Protein AF-A0AA34RD07-F1 (afdb_monomer_lite)

Radius of gyration: 14.57 Å; chains: 1; bounding box: 32×35×38 Å

Foldseek 3Di:
DCVPVADAAEEEDDDLDQDQDPDDDQWAADQVRSYIYGYCLCVDPPNDPLLVVLRVQLRVLQNPDDWDADPVGHTDSCDPSSVVSSVVRPCSVVNVVVCVVCVNVSSRRD

Sequence (110 aa):
MFKNALNLRIGWFGRTRSGRARKVVLGSFHEDEQLIRIHKSLDRKEIPRFFMEYLVYHEMAHSVVPREYSLSGRTIFHGKKFKEYEQRFPLYERAVAWEKAHIKVLLRGK

Organism: Chlamydia pecorum (strain ATCC VR-628 / DSM 29919 / E58) (NCBI:txid331635)

pLDDT: mean 87.65, std 12.78, range [43.06, 97.62]

Structure (mmCIF, N/CA/C/O backbone):
data_AF-A0AA34RD07-F1
#
_entry.id   AF-A0AA34RD07-F1
#
loop_
_atom_site.group_PDB
_atom_site.id
_atom_site.type_symbol
_atom_site.label_atom_id
_atom_site.label_alt_id
_atom_site.label_comp_id
_atom_site.label_asym_id
_atom_site.label_entity_id
_atom_site.label_seq_id
_atom_site.pdbx_PDB_ins_code
_atom_site.Cartn_x
_atom_site.Cartn_y
_atom_site.Cartn_z
_atom_site.occupancy
_atom_site.B_iso_or_equiv
_atom_site.auth_seq_id
_atom_site.auth_comp_id
_atom_site.auth_asym_id
_atom_site.auth_atom_id
_atom_site.pdbx_PDB_model_num
ATOM 1 N N . MET A 1 1 ? -0.490 -15.574 4.105 1.00 68.44 1 MET A N 1
ATOM 2 C CA . MET A 1 1 ? -0.592 -14.129 4.385 1.00 68.44 1 MET A CA 1
ATOM 3 C C . MET A 1 1 ? -2.016 -13.603 4.540 1.00 68.44 1 MET A C 1
ATOM 5 O O . MET A 1 1 ? -2.199 -12.824 5.448 1.00 68.44 1 MET A O 1
ATOM 9 N N . PHE A 1 2 ? -3.041 -14.067 3.818 1.00 74.56 2 PHE A N 1
ATOM 10 C CA . PHE A 1 2 ? -4.439 -13.716 4.164 1.00 74.56 2 PHE A CA 1
ATOM 11 C C . PHE A 1 2 ? -5.408 -14.911 4.164 1.00 74.56 2 PHE A C 1
ATOM 13 O O . PHE A 1 2 ? -6.603 -14.716 4.294 1.00 74.56 2 PHE A O 1
ATOM 20 N N . LYS A 1 3 ? -4.906 -16.154 4.038 1.00 79.62 3 LYS A N 1
ATOM 21 C CA . LYS A 1 3 ? -5.670 -17.424 4.118 1.00 79.62 3 LYS A CA 1
ATOM 22 C C . LYS A 1 3 ? -7.033 -17.405 3.377 1.00 79.62 3 LYS A C 1
ATOM 24 O O . LYS A 1 3 ? -8.024 -17.852 3.934 1.00 79.62 3 LYS A O 1
ATOM 29 N N . ASN A 1 4 ? -7.084 -16.874 2.148 1.00 78.75 4 ASN A N 1
ATOM 30 C CA . ASN A 1 4 ? -8.315 -16.693 1.348 1.00 78.75 4 ASN A CA 1
ATOM 31 C C . ASN A 1 4 ? -9.432 -15.869 2.025 1.00 78.75 4 ASN A C 1
ATOM 33 O O . ASN A 1 4 ? -10.579 -15.924 1.601 1.00 78.75 4 ASN A O 1
ATOM 37 N N . ALA A 1 5 ? -9.107 -15.077 3.049 1.00 82.31 5 ALA A N 1
ATOM 38 C CA . ALA A 1 5 ? -10.070 -14.255 3.779 1.00 82.31 5 ALA A CA 1
ATOM 39 C C . ALA A 1 5 ? -10.463 -12.963 3.044 1.00 82.31 5 ALA A C 1
ATOM 41 O O . ALA A 1 5 ? -11.353 -12.255 3.500 1.00 82.31 5 ALA A O 1
ATOM 42 N N . LEU A 1 6 ? -9.787 -12.631 1.939 1.00 87.00 6 LEU A N 1
ATOM 43 C CA . LEU A 1 6 ? -10.007 -11.399 1.187 1.00 87.00 6 LEU A CA 1
ATOM 44 C C . LEU A 1 6 ? -10.558 -11.710 -0.204 1.00 87.00 6 LEU A C 1
ATOM 46 O O . LEU A 1 6 ? -9.935 -12.451 -0.963 1.00 87.00 6 LEU A O 1
ATOM 50 N N . ASN A 1 7 ? -11.696 -11.101 -0.539 1.00 90.31 7 ASN A N 1
ATOM 51 C CA . ASN A 1 7 ? -12.292 -11.138 -1.873 1.00 90.31 7 ASN A CA 1
ATOM 52 C C . ASN A 1 7 ? -12.089 -9.783 -2.563 1.00 90.31 7 ASN A C 1
ATOM 54 O O . ASN A 1 7 ? -13.003 -8.963 -2.631 1.00 90.31 7 ASN A O 1
ATOM 58 N N . LEU A 1 8 ? -10.857 -9.535 -3.012 1.00 92.56 8 LEU A N 1
ATOM 59 C CA . LEU A 1 8 ? -10.461 -8.283 -3.651 1.00 92.56 8 LEU A CA 1
ATOM 60 C C . LEU A 1 8 ? -10.216 -8.493 -5.140 1.00 92.56 8 LEU A C 1
ATOM 62 O O . LEU A 1 8 ? -9.540 -9.436 -5.554 1.00 92.56 8 LEU A O 1
ATOM 66 N N . ARG A 1 9 ? -10.716 -7.567 -5.950 1.00 94.56 9 ARG A N 1
ATOM 67 C CA . ARG A 1 9 ? -10.390 -7.489 -7.375 1.00 94.56 9 ARG A CA 1
ATOM 68 C C . ARG A 1 9 ? -9.078 -6.731 -7.538 1.00 94.56 9 ARG A C 1
ATOM 70 O O . ARG A 1 9 ? -8.778 -5.837 -6.752 1.00 94.56 9 ARG A O 1
ATOM 77 N N . ILE A 1 10 ? -8.314 -7.044 -8.581 1.00 94.94 10 ILE A N 1
ATOM 78 C CA . ILE A 1 10 ? -7.114 -6.286 -8.949 1.00 94.94 10 ILE A CA 1
ATOM 79 C C . ILE A 1 10 ? -7.180 -5.869 -10.414 1.00 94.94 10 ILE A C 1
ATOM 81 O O . ILE A 1 10 ? -7.600 -6.641 -11.275 1.00 94.94 10 ILE A O 1
ATOM 85 N N . GLY A 1 11 ? -6.778 -4.635 -10.698 1.00 94.19 11 GLY A N 1
ATOM 86 C CA . GLY A 1 11 ? -6.747 -4.102 -12.052 1.00 94.19 1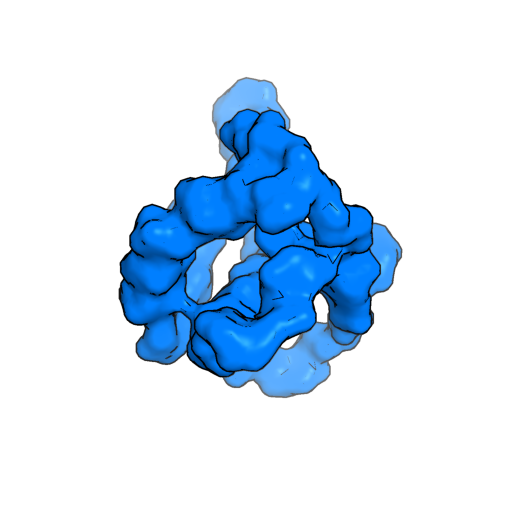1 GLY A CA 1
ATOM 87 C C . GLY A 1 11 ? -5.718 -2.997 -12.231 1.00 94.19 11 GLY A C 1
ATOM 88 O O . GLY A 1 11 ? -5.057 -2.559 -11.291 1.00 94.19 11 GLY A O 1
ATOM 89 N N . TRP A 1 12 ? -5.599 -2.531 -13.468 1.00 92.81 12 TRP A N 1
ATOM 90 C CA . TRP A 1 12 ? -4.680 -1.462 -13.833 1.00 92.81 12 TRP A CA 1
ATOM 91 C C . TRP A 1 12 ? -5.384 -0.108 -13.903 1.00 92.81 12 TRP A C 1
ATOM 93 O O . TRP A 1 12 ? -6.517 -0.019 -14.376 1.00 92.81 12 TRP A O 1
ATOM 103 N N . PHE A 1 13 ? -4.689 0.966 -13.532 1.00 88.31 13 PHE A N 1
ATOM 104 C CA . PHE A 1 13 ? -5.157 2.338 -13.738 1.00 88.31 13 PHE A CA 1
ATOM 105 C C . PHE A 1 13 ? -4.068 3.252 -14.301 1.00 88.31 13 PHE A C 1
ATOM 107 O O . PHE A 1 13 ? -2.884 2.911 -14.355 1.00 88.31 13 PHE A O 1
ATOM 114 N N . GLY A 1 14 ? -4.493 4.446 -14.713 1.00 78.94 14 GLY A N 1
ATOM 115 C CA . GLY A 1 14 ? -3.615 5.465 -15.271 1.00 78.94 14 GLY A CA 1
ATOM 116 C C . GLY A 1 14 ? -3.284 5.230 -16.745 1.00 78.94 14 GLY A C 1
ATOM 117 O O . GLY A 1 14 ? -3.408 4.133 -17.291 1.00 78.94 14 GLY A O 1
ATOM 118 N N . ARG A 1 15 ? -2.874 6.311 -17.408 1.00 67.94 15 ARG A N 1
ATOM 119 C CA . ARG A 1 15 ? -2.164 6.250 -18.690 1.00 67.94 15 ARG A CA 1
ATOM 120 C C . ARG A 1 15 ? -0.669 6.224 -18.377 1.00 67.94 15 ARG A C 1
ATOM 122 O O . ARG A 1 15 ? -0.248 6.836 -17.396 1.00 67.94 15 ARG A O 1
ATOM 129 N N . THR A 1 16 ? 0.141 5.586 -19.214 1.00 60.41 16 THR A N 1
ATOM 130 C CA . THR A 1 16 ? 1.595 5.796 -19.239 1.00 60.41 16 THR A CA 1
ATOM 131 C C . THR A 1 16 ? 1.858 7.258 -19.619 1.00 60.41 16 THR A C 1
ATOM 133 O O . THR A 1 16 ? 1.976 7.603 -20.786 1.00 60.41 16 THR A O 1
ATOM 136 N N . ARG A 1 17 ? 1.808 8.174 -18.644 1.00 56.25 17 ARG A N 1
ATOM 137 C CA . ARG A 1 17 ? 2.024 9.608 -18.880 1.00 56.25 17 ARG A CA 1
ATOM 138 C C . ARG A 1 17 ? 3.506 9.870 -19.129 1.00 56.25 17 ARG A C 1
ATOM 140 O O . ARG A 1 17 ? 4.322 9.404 -18.346 1.00 56.25 17 ARG A O 1
ATOM 147 N N . SER A 1 18 ? 3.803 10.716 -20.112 1.00 51.34 18 SER A N 1
ATOM 148 C CA . SER A 1 18 ? 5.114 11.300 -20.447 1.00 51.34 18 SER A CA 1
ATOM 149 C C . SER A 1 18 ? 5.357 12.658 -19.751 1.00 51.34 18 SER A C 1
ATOM 151 O O . SER A 1 18 ? 5.900 13.595 -20.329 1.00 51.34 18 SER A O 1
ATOM 153 N N . GLY A 1 19 ? 4.899 12.827 -18.501 1.00 55.72 19 GLY A N 1
ATOM 154 C CA . GLY A 1 19 ? 4.936 14.122 -17.800 1.00 55.72 19 GLY A CA 1
ATOM 155 C C . GLY A 1 19 ? 5.381 14.026 -16.342 1.00 55.72 19 GLY A C 1
ATOM 156 O O . GLY A 1 19 ? 5.137 13.024 -15.672 1.00 55.72 19 GLY A O 1
ATOM 157 N N . ARG A 1 20 ? 6.016 15.091 -15.837 1.00 54.34 20 ARG A N 1
ATOM 158 C CA . ARG A 1 20 ? 6.572 15.170 -14.476 1.00 54.34 20 ARG A CA 1
ATOM 159 C C . ARG A 1 20 ? 5.455 15.328 -13.438 1.00 54.34 20 ARG A C 1
ATOM 161 O O . ARG A 1 20 ? 4.974 16.432 -13.196 1.00 54.34 20 ARG A O 1
ATOM 168 N N . ALA A 1 21 ? 5.036 14.230 -12.816 1.00 60.16 21 ALA A N 1
ATOM 169 C CA . ALA A 1 21 ? 4.124 14.278 -11.675 1.00 60.16 21 ALA A CA 1
ATOM 170 C C . ALA A 1 21 ? 4.881 14.706 -10.403 1.00 60.16 21 ALA A C 1
ATOM 172 O O . ALA A 1 21 ? 6.011 14.279 -10.175 1.00 60.16 21 ALA A O 1
ATOM 173 N N . ARG A 1 22 ? 4.267 15.546 -9.555 1.00 59.91 22 ARG A N 1
ATOM 174 C CA . ARG A 1 22 ? 4.839 15.929 -8.244 1.00 59.91 22 ARG A CA 1
ATOM 175 C C . ARG A 1 22 ? 4.721 14.808 -7.202 1.00 59.91 22 ARG A C 1
ATOM 177 O O . ARG A 1 22 ? 5.515 14.759 -6.270 1.00 59.91 22 ARG A O 1
ATOM 184 N N . LYS A 1 23 ? 3.746 13.910 -7.375 1.00 66.31 23 LYS A N 1
ATOM 185 C CA . LYS A 1 23 ? 3.503 12.720 -6.552 1.00 66.31 23 LYS A CA 1
ATOM 186 C C . LYS A 1 23 ? 3.018 11.596 -7.467 1.00 66.31 23 LYS A C 1
ATOM 188 O O . LYS A 1 23 ? 2.146 11.835 -8.299 1.00 66.31 23 LYS A O 1
ATOM 193 N N . VAL A 1 24 ? 3.589 10.402 -7.331 1.00 74.06 24 VAL A N 1
ATOM 194 C CA . VAL A 1 24 ? 3.156 9.202 -8.057 1.00 74.06 24 VAL A CA 1
ATOM 195 C C . VAL A 1 24 ? 2.424 8.307 -7.080 1.00 74.06 24 VAL A C 1
ATOM 197 O O . VAL A 1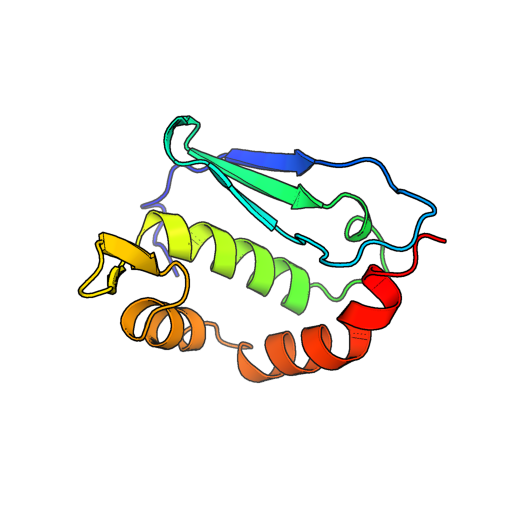 24 ? 2.937 8.001 -6.008 1.00 74.06 24 VAL A O 1
ATOM 200 N N . VAL A 1 25 ? 1.212 7.929 -7.464 1.00 85.94 25 VAL A N 1
ATOM 201 C CA . VAL A 1 25 ? 0.439 6.882 -6.807 1.00 85.94 25 VAL A CA 1
ATOM 202 C C . VAL A 1 25 ? 0.730 5.603 -7.583 1.00 85.94 25 VAL A C 1
ATOM 204 O O . VAL A 1 25 ? 0.413 5.527 -8.769 1.00 85.94 25 VAL A O 1
ATOM 207 N N . LEU A 1 26 ? 1.413 4.652 -6.947 1.00 90.81 26 LEU A N 1
ATOM 208 C CA . LEU A 1 26 ? 1.788 3.376 -7.567 1.00 90.81 26 LEU A CA 1
ATOM 209 C C . LEU A 1 26 ? 0.671 2.337 -7.458 1.00 90.81 26 LEU A C 1
ATOM 211 O O . LEU A 1 26 ? 0.482 1.552 -8.386 1.00 90.81 26 LEU A O 1
ATOM 215 N N . GLY A 1 27 ? -0.084 2.379 -6.365 1.00 92.88 27 GLY A N 1
ATOM 216 C CA . GLY A 1 27 ? -1.255 1.557 -6.107 1.00 92.88 27 GLY A CA 1
ATOM 217 C C . GLY A 1 27 ? -2.300 2.329 -5.301 1.00 92.88 27 GLY A C 1
ATOM 218 O O . GLY A 1 27 ? -1.996 3.382 -4.730 1.00 92.88 27 GLY A O 1
ATOM 219 N N . SER A 1 28 ? -3.539 1.846 -5.322 1.00 94.38 28 SER A N 1
ATOM 220 C CA . SER A 1 28 ? -4.606 2.309 -4.436 1.00 94.38 28 SER A CA 1
ATOM 221 C C . SER A 1 28 ? -5.657 1.226 -4.193 1.00 94.38 28 SER A C 1
ATOM 223 O O . SER A 1 28 ? -6.095 0.554 -5.131 1.00 94.38 28 SER A O 1
ATOM 225 N N . PHE A 1 29 ? -6.130 1.122 -2.956 1.00 95.44 29 PHE A N 1
ATOM 226 C CA . PHE A 1 29 ? -7.305 0.342 -2.581 1.00 95.44 29 PHE A CA 1
ATOM 227 C C . PHE A 1 29 ? -8.579 1.204 -2.550 1.00 95.44 29 PHE A C 1
ATOM 229 O O . PHE A 1 29 ? -8.600 2.288 -1.967 1.00 95.44 29 PHE A O 1
ATOM 236 N N . HIS A 1 30 ? -9.647 0.702 -3.171 1.00 93.44 30 HIS A N 1
ATOM 237 C CA . HIS A 1 30 ? -10.983 1.294 -3.188 1.00 93.44 30 HIS A CA 1
ATOM 238 C C . HIS A 1 30 ? -11.939 0.421 -2.371 1.00 93.44 30 HIS A C 1
ATOM 240 O O . HIS A 1 30 ? -12.307 -0.671 -2.805 1.00 93.44 30 HIS A O 1
ATOM 246 N N . GLU A 1 31 ? -12.334 0.918 -1.200 1.00 91.31 31 GLU A N 1
ATOM 247 C CA . GLU A 1 31 ? -13.140 0.192 -0.211 1.00 91.31 31 GLU A CA 1
ATOM 248 C C . GLU A 1 31 ? -14.523 -0.200 -0.745 1.00 91.31 31 GLU A C 1
ATOM 250 O O . GLU A 1 31 ? -14.872 -1.379 -0.702 1.00 91.31 31 GLU A O 1
ATOM 255 N N . ASP A 1 32 ? -15.254 0.745 -1.343 1.00 93.06 32 ASP A N 1
ATOM 256 C CA . ASP A 1 32 ? -16.608 0.510 -1.871 1.00 93.06 32 ASP A CA 1
ATOM 257 C C . ASP A 1 32 ? -16.634 -0.541 -2.995 1.00 93.06 32 ASP A C 1
ATOM 259 O O . ASP A 1 32 ? -17.591 -1.296 -3.142 1.00 93.06 32 ASP A O 1
ATOM 263 N N . GLU A 1 33 ? -15.563 -0.608 -3.793 1.00 93.19 33 GLU A N 1
ATOM 264 C CA . GLU A 1 33 ? -15.445 -1.517 -4.939 1.00 93.19 33 GLU A CA 1
ATOM 265 C C . GLU A 1 33 ? -14.730 -2.837 -4.592 1.00 93.19 33 GLU A C 1
ATOM 267 O O . GLU A 1 33 ? -14.650 -3.725 -5.445 1.00 93.19 33 GLU A O 1
ATOM 272 N N . GLN A 1 34 ? -14.159 -2.956 -3.384 1.00 95.38 34 GLN A N 1
ATOM 273 C CA . GLN A 1 34 ? -13.220 -4.025 -3.010 1.00 95.38 34 GLN A CA 1
ATOM 274 C C . GLN A 1 34 ? -12.138 -4.231 -4.090 1.00 95.38 34 GLN A C 1
ATOM 276 O O . GLN A 1 34 ? -11.842 -5.350 -4.519 1.00 95.38 34 GLN A O 1
ATOM 281 N N . LEU A 1 35 ? -11.569 -3.123 -4.577 1.00 96.00 35 LEU A N 1
ATOM 282 C CA . LEU A 1 35 ? -10.718 -3.100 -5.767 1.00 96.00 35 LEU A CA 1
ATOM 283 C C . LEU A 1 35 ? -9.345 -2.498 -5.473 1.00 96.00 35 LEU A C 1
ATOM 285 O O . LEU A 1 35 ? -9.222 -1.345 -5.067 1.00 96.00 35 LEU A O 1
ATOM 289 N N . ILE A 1 36 ? -8.305 -3.263 -5.781 1.00 96.50 36 ILE A N 1
ATOM 290 C CA . ILE A 1 36 ? -6.923 -2.803 -5.861 1.00 96.50 36 ILE A CA 1
ATOM 291 C C . ILE A 1 36 ? -6.653 -2.324 -7.286 1.00 96.50 36 ILE A C 1
ATOM 293 O O . ILE A 1 36 ? -6.870 -3.049 -8.259 1.00 96.50 36 ILE A O 1
ATOM 297 N N . ARG A 1 37 ? -6.136 -1.106 -7.424 1.00 94.88 37 ARG A N 1
ATOM 298 C CA . ARG A 1 37 ? -5.677 -0.567 -8.703 1.00 94.88 37 ARG A CA 1
ATOM 299 C C . ARG A 1 37 ? -4.174 -0.340 -8.650 1.00 94.88 37 ARG A C 1
ATOM 301 O O . ARG A 1 37 ? -3.699 0.358 -7.767 1.00 94.88 37 ARG A O 1
ATOM 308 N N . ILE A 1 38 ? -3.437 -0.887 -9.613 1.00 94.25 38 ILE A N 1
ATOM 309 C CA . ILE A 1 38 ? -1.990 -0.683 -9.770 1.00 94.25 38 ILE A CA 1
ATOM 310 C C . ILE A 1 38 ? -1.718 0.187 -10.997 1.00 94.25 38 ILE A C 1
ATOM 312 O O . ILE A 1 38 ? -2.390 0.074 -12.026 1.00 94.25 38 ILE A O 1
ATOM 316 N N . HIS A 1 39 ? -0.759 1.101 -10.901 1.00 90.69 39 HIS A N 1
ATOM 317 C CA . HIS A 1 39 ? -0.469 2.029 -11.985 1.00 90.69 39 HIS A CA 1
ATOM 318 C C . HIS A 1 39 ? 0.209 1.308 -13.161 1.00 90.69 39 HIS A C 1
ATOM 320 O O . HIS A 1 39 ? 1.200 0.601 -12.977 1.00 90.69 39 HIS A O 1
ATOM 326 N N . LYS A 1 40 ? -0.262 1.546 -14.395 1.00 88.75 40 LYS A N 1
ATOM 327 C CA . LYS A 1 40 ? 0.246 0.877 -15.615 1.00 88.75 40 LYS A CA 1
ATOM 328 C C . LYS A 1 40 ? 1.742 1.046 -15.882 1.00 88.75 40 LYS A C 1
ATOM 330 O O . LYS A 1 40 ? 2.322 0.243 -16.598 1.00 88.75 40 LYS A O 1
ATOM 335 N N . SER A 1 41 ? 2.404 2.059 -15.320 1.00 85.06 41 SER A N 1
ATOM 336 C CA . SER A 1 41 ? 3.865 2.211 -15.469 1.00 85.06 41 SER A CA 1
ATOM 337 C C . SER A 1 41 ? 4.672 1.070 -14.837 1.00 85.06 41 SER A C 1
ATOM 339 O O . SER A 1 41 ? 5.881 0.996 -15.062 1.00 85.06 41 SER A O 1
ATOM 341 N N . LEU A 1 42 ? 4.026 0.240 -14.014 1.00 89.31 42 LEU A N 1
ATOM 342 C CA . LEU A 1 42 ? 4.613 -0.940 -13.392 1.00 89.31 42 LEU A CA 1
ATOM 343 C C . LEU A 1 42 ? 4.396 -2.228 -14.205 1.00 89.31 42 LEU A C 1
ATOM 345 O O . LEU A 1 42 ? 4.985 -3.252 -13.874 1.00 89.31 42 LEU A O 1
ATOM 349 N N . ASP A 1 43 ? 3.610 -2.184 -15.283 1.00 89.81 43 ASP A N 1
ATOM 350 C CA . ASP A 1 43 ? 3.382 -3.321 -16.181 1.00 89.81 43 ASP A CA 1
ATOM 351 C C . ASP A 1 43 ? 4.537 -3.469 -17.188 1.00 89.81 43 ASP A C 1
ATOM 353 O O . ASP A 1 43 ? 4.411 -3.188 -18.381 1.00 89.81 43 ASP A O 1
ATOM 357 N N . ARG A 1 44 ? 5.734 -3.791 -16.682 1.00 88.06 44 ARG A N 1
ATOM 358 C CA . ARG A 1 44 ? 6.949 -3.966 -17.492 1.00 88.06 44 ARG A CA 1
ATOM 359 C C . ARG A 1 44 ? 7.939 -4.923 -16.830 1.00 88.06 44 ARG A C 1
ATOM 361 O O . ARG A 1 44 ? 8.004 -5.016 -15.605 1.00 88.06 44 ARG A O 1
ATOM 368 N N . LYS A 1 45 ? 8.738 -5.618 -17.645 1.00 88.62 45 LYS A N 1
ATOM 369 C CA . LYS A 1 45 ? 9.626 -6.714 -17.204 1.00 88.62 45 LYS A CA 1
ATOM 370 C C . LYS A 1 45 ? 10.735 -6.271 -16.247 1.00 88.62 45 LYS A C 1
ATOM 372 O O . LYS A 1 45 ? 11.262 -7.093 -15.508 1.00 88.62 45 LYS A O 1
ATOM 377 N N . GLU A 1 46 ? 11.097 -4.991 -16.256 1.00 90.12 46 GLU A N 1
ATOM 378 C CA . GLU A 1 46 ? 12.146 -4.435 -15.400 1.00 90.12 46 GLU A CA 1
ATOM 379 C C . GLU A 1 46 ? 11.685 -4.232 -13.951 1.00 90.12 46 GLU A C 1
ATOM 381 O O . GLU A 1 46 ? 12.516 -3.966 -13.082 1.00 90.12 46 GLU A O 1
ATOM 386 N N . ILE A 1 47 ? 10.378 -4.323 -13.672 1.00 92.56 47 ILE A N 1
ATOM 387 C CA . ILE A 1 47 ? 9.872 -4.260 -12.301 1.00 92.56 47 ILE A CA 1
ATOM 388 C C . ILE A 1 47 ? 10.077 -5.623 -11.638 1.00 92.56 47 ILE A C 1
ATOM 390 O O . ILE A 1 47 ? 9.527 -6.623 -12.104 1.00 92.56 47 ILE A O 1
ATOM 394 N N . PRO A 1 48 ? 10.833 -5.702 -10.530 1.00 95.88 48 PRO A N 1
ATOM 395 C CA . PRO A 1 48 ? 11.037 -6.969 -9.856 1.00 95.88 48 PRO A CA 1
ATOM 396 C C . PRO A 1 48 ? 9.735 -7.527 -9.287 1.00 95.88 48 PRO A C 1
ATOM 398 O O . PRO A 1 48 ? 8.952 -6.810 -8.661 1.00 95.88 48 PRO A O 1
ATOM 401 N N . ARG A 1 49 ? 9.561 -8.846 -9.404 1.00 95.56 49 ARG A N 1
ATOM 402 C CA . ARG A 1 49 ? 8.400 -9.559 -8.859 1.00 95.56 49 ARG A CA 1
ATOM 403 C C . ARG A 1 49 ? 8.161 -9.269 -7.374 1.00 95.56 49 ARG A C 1
ATOM 405 O O . ARG A 1 49 ? 7.032 -8.980 -7.001 1.00 95.56 49 ARG A O 1
ATOM 412 N N . PHE A 1 50 ? 9.215 -9.263 -6.553 1.00 96.44 50 PHE A N 1
ATOM 413 C CA . PHE A 1 50 ? 9.086 -8.992 -5.114 1.00 96.44 50 PHE A CA 1
ATOM 414 C C . PHE A 1 50 ? 8.491 -7.609 -4.816 1.00 96.44 50 PHE A C 1
ATOM 416 O O . PHE A 1 50 ? 7.826 -7.429 -3.800 1.00 96.44 50 PHE A O 1
ATOM 423 N N . PHE A 1 51 ? 8.738 -6.622 -5.685 1.00 96.50 51 PHE A N 1
ATOM 424 C CA . PHE A 1 51 ? 8.199 -5.279 -5.515 1.00 96.50 51 PHE A CA 1
ATOM 425 C C . PHE A 1 51 ? 6.716 -5.231 -5.888 1.00 96.50 51 PHE A C 1
ATOM 427 O O . PHE A 1 51 ? 5.930 -4.616 -5.176 1.00 96.50 51 PHE A O 1
ATOM 434 N N . MET A 1 52 ? 6.317 -5.929 -6.956 1.00 96.00 52 MET A N 1
ATOM 435 C CA . MET A 1 52 ? 4.899 -6.085 -7.297 1.00 96.00 52 MET A CA 1
ATOM 436 C C . MET A 1 52 ? 4.129 -6.813 -6.190 1.00 96.00 52 MET A C 1
ATOM 438 O O . MET A 1 52 ? 3.047 -6.376 -5.813 1.00 96.00 52 MET A O 1
ATOM 442 N N . GLU A 1 53 ? 4.699 -7.882 -5.630 1.00 96.56 53 GLU A N 1
ATOM 443 C CA . GLU A 1 53 ? 4.114 -8.614 -4.499 1.00 96.56 53 GLU A CA 1
ATOM 444 C C . GLU A 1 53 ? 3.956 -7.716 -3.265 1.00 96.56 53 GLU A C 1
ATOM 446 O O . GLU A 1 53 ? 2.898 -7.718 -2.638 1.00 96.56 53 GLU A O 1
ATOM 451 N N . TYR A 1 54 ? 4.972 -6.904 -2.958 1.00 97.44 54 TYR A N 1
ATOM 452 C CA . TYR A 1 54 ? 4.904 -5.909 -1.890 1.00 97.44 54 TYR A CA 1
ATOM 453 C C . TYR A 1 54 ? 3.809 -4.870 -2.131 1.00 97.44 54 TYR A C 1
ATOM 455 O O . TYR A 1 54 ? 3.037 -4.581 -1.224 1.00 97.44 54 TYR A O 1
ATOM 463 N N . LEU A 1 55 ? 3.719 -4.318 -3.342 1.00 95.94 55 LEU A N 1
ATOM 464 C CA . LEU A 1 55 ? 2.739 -3.283 -3.651 1.00 95.94 55 LEU A CA 1
ATOM 465 C C . LEU A 1 55 ? 1.310 -3.821 -3.534 1.00 95.94 55 LEU A C 1
ATOM 467 O O . LEU A 1 55 ? 0.454 -3.177 -2.942 1.00 95.94 55 LEU A O 1
ATOM 471 N N . VAL A 1 56 ? 1.054 -5.034 -4.026 1.00 96.19 56 VAL A N 1
ATOM 472 C CA . VAL A 1 56 ? -0.249 -5.686 -3.836 1.00 96.19 56 VAL A CA 1
ATOM 473 C C . VAL A 1 56 ? -0.518 -5.933 -2.351 1.00 96.19 56 VAL A C 1
ATOM 475 O O . VAL A 1 56 ? -1.611 -5.633 -1.882 1.00 96.19 56 VAL A O 1
ATOM 478 N N . TYR A 1 57 ? 0.474 -6.404 -1.590 1.00 97.06 57 TYR A N 1
ATOM 479 C CA . TYR A 1 57 ? 0.350 -6.570 -0.141 1.00 97.06 57 TYR A CA 1
ATOM 480 C C . TYR A 1 57 ? 0.032 -5.249 0.581 1.00 97.06 57 TYR A C 1
ATOM 482 O O . TYR A 1 57 ? -0.818 -5.237 1.469 1.00 97.06 57 TYR A O 1
ATOM 490 N N . HIS A 1 58 ? 0.663 -4.142 0.180 1.00 96.75 58 HIS A N 1
ATOM 491 C CA . HIS A 1 58 ? 0.398 -2.801 0.700 1.00 96.75 58 HIS A CA 1
ATOM 492 C C . HIS A 1 58 ? -1.064 -2.399 0.491 1.00 96.75 58 HIS A C 1
ATOM 494 O O . HIS A 1 58 ? -1.734 -1.971 1.429 1.00 96.75 58 HIS A O 1
ATOM 500 N N . GLU A 1 59 ? -1.590 -2.587 -0.721 1.00 96.44 59 GLU A N 1
ATOM 501 C CA . GLU A 1 59 ? -2.990 -2.269 -1.010 1.00 96.44 59 GLU A CA 1
ATOM 502 C C . GLU A 1 59 ? -3.963 -3.207 -0.284 1.00 96.44 59 GLU A C 1
ATOM 504 O O . GLU A 1 59 ? -4.993 -2.765 0.220 1.00 96.44 59 GLU A O 1
ATOM 509 N N . MET A 1 60 ? -3.620 -4.490 -0.136 1.00 96.06 60 MET A N 1
ATOM 510 C CA . MET A 1 60 ? -4.393 -5.420 0.694 1.00 96.06 60 MET A CA 1
ATOM 511 C C . MET A 1 60 ? -4.383 -5.005 2.171 1.00 96.06 60 MET A C 1
ATOM 513 O O . MET A 1 60 ? -5.403 -5.143 2.845 1.00 96.06 60 MET A O 1
ATOM 517 N N . ALA A 1 61 ? -3.271 -4.472 2.687 1.00 96.06 61 ALA A N 1
ATOM 518 C CA . ALA A 1 61 ? -3.178 -4.008 4.069 1.00 96.06 61 ALA A CA 1
ATOM 519 C C . ALA A 1 61 ? -4.183 -2.881 4.365 1.00 96.06 61 ALA A C 1
ATOM 521 O O . ALA A 1 61 ? -4.776 -2.875 5.444 1.00 96.06 61 ALA A O 1
ATOM 522 N N . HIS A 1 62 ? -4.468 -1.999 3.397 1.00 95.06 62 HIS A N 1
ATOM 523 C CA . HIS A 1 62 ? -5.508 -0.963 3.535 1.00 95.06 62 HIS A CA 1
ATOM 524 C C . HIS A 1 62 ? -6.918 -1.534 3.721 1.00 95.06 62 HIS A C 1
ATOM 526 O O . HIS A 1 62 ? -7.763 -0.855 4.293 1.00 95.06 62 HIS A O 1
ATOM 532 N N . SER A 1 63 ? -7.177 -2.769 3.275 1.00 94.06 63 SER A N 1
ATOM 533 C CA . SER A 1 63 ? -8.476 -3.433 3.468 1.00 94.06 63 SER A CA 1
ATOM 534 C C . SER A 1 63 ? -8.655 -4.061 4.855 1.00 94.06 63 SER A C 1
ATOM 536 O O . SER A 1 63 ? -9.783 -4.318 5.266 1.00 94.06 63 SER A O 1
ATOM 538 N N . VAL A 1 64 ? -7.562 -4.320 5.585 1.00 94.19 64 VAL A N 1
ATOM 539 C CA . VAL A 1 64 ? -7.610 -5.036 6.876 1.00 94.19 64 VAL A CA 1
ATOM 540 C C . VAL A 1 64 ? -7.188 -4.194 8.070 1.00 94.19 64 VAL A C 1
ATOM 542 O O . VAL A 1 64 ? -7.571 -4.511 9.195 1.00 94.19 64 VAL A O 1
ATOM 545 N N . VAL A 1 65 ? -6.369 -3.161 7.864 1.00 94.38 65 VAL A N 1
ATOM 546 C CA . VAL A 1 65 ? -5.909 -2.290 8.944 1.00 94.38 65 VAL A CA 1
ATOM 547 C C . VAL A 1 65 ? -6.865 -1.103 9.056 1.00 94.38 65 VAL A C 1
ATOM 549 O O . VAL A 1 65 ? -6.949 -0.310 8.119 1.00 94.38 65 VAL A O 1
ATOM 552 N N . PRO A 1 66 ? -7.560 -0.927 10.197 1.00 91.56 66 PRO A N 1
ATOM 553 C CA . PRO A 1 66 ? -8.420 0.231 10.401 1.00 91.56 66 PRO A CA 1
ATOM 554 C C . PRO A 1 66 ? -7.638 1.540 10.277 1.00 91.56 66 PRO A C 1
ATOM 556 O O . PRO A 1 66 ? -6.520 1.655 10.790 1.00 91.56 66 PRO A O 1
ATOM 559 N N . ARG A 1 67 ? -8.252 2.540 9.637 1.00 92.50 67 ARG A N 1
ATOM 560 C CA . ARG A 1 67 ? -7.666 3.879 9.499 1.00 92.50 67 ARG A CA 1
ATOM 561 C C . ARG A 1 67 ? -7.479 4.512 10.875 1.00 92.50 67 ARG A C 1
ATOM 563 O O . ARG A 1 67 ? -8.344 4.423 11.745 1.00 92.50 67 ARG A O 1
ATOM 570 N N . GLU A 1 68 ? -6.345 5.174 11.055 1.00 93.44 68 GLU A N 1
ATOM 571 C CA . GLU A 1 68 ? -6.094 6.008 12.227 1.00 93.44 68 GLU A CA 1
ATOM 572 C C . GLU A 1 68 ? -6.538 7.449 11.923 1.00 93.44 68 GLU A C 1
ATOM 574 O O . GLU A 1 68 ? -6.594 7.861 10.762 1.00 93.44 68 GLU A O 1
ATOM 579 N N . TYR A 1 69 ? -6.863 8.229 12.956 1.00 94.44 69 TYR A N 1
ATOM 580 C CA . TYR A 1 69 ? -7.314 9.616 12.813 1.00 94.44 69 TYR A CA 1
ATOM 581 C C . TYR A 1 69 ? -6.510 10.527 13.741 1.00 94.44 69 TYR A C 1
ATOM 583 O O . TYR A 1 69 ? -6.200 10.154 14.873 1.00 94.44 69 TYR A O 1
ATOM 591 N N . SER A 1 70 ? -6.146 11.719 13.265 1.00 93.44 70 SER A N 1
ATOM 592 C CA . SER A 1 70 ? -5.509 12.738 14.105 1.00 93.44 70 SER A CA 1
ATOM 593 C C . SER A 1 70 ? -6.499 13.318 15.120 1.00 93.44 70 SER A C 1
ATOM 595 O O . SER A 1 70 ? -7.711 13.222 14.941 1.00 93.44 70 SER A O 1
ATOM 597 N N . LEU A 1 71 ? -5.988 14.038 16.127 1.00 92.31 71 LEU A N 1
ATOM 598 C CA . LEU A 1 71 ? -6.820 14.815 17.065 1.00 92.31 71 LEU A CA 1
ATOM 599 C C . LEU A 1 71 ? -7.740 15.828 16.357 1.00 92.31 71 LEU A C 1
ATOM 601 O O . LEU A 1 71 ? -8.793 16.179 16.871 1.00 92.31 71 LEU A O 1
ATOM 605 N N . SER A 1 72 ? -7.350 16.282 15.164 1.00 94.31 72 SER A N 1
ATOM 606 C CA . SER A 1 72 ? -8.126 17.183 14.304 1.00 94.31 72 SER A CA 1
ATOM 607 C C . SER A 1 72 ? -9.062 16.468 13.317 1.00 94.31 72 SER A C 1
ATOM 609 O O . SER A 1 72 ? -9.588 17.108 12.410 1.00 94.31 72 SER A O 1
ATOM 611 N N . GLY A 1 73 ? -9.237 15.148 13.438 1.00 92.81 73 GLY A N 1
ATOM 612 C CA . GLY A 1 73 ? -10.130 14.346 12.594 1.00 92.81 73 GLY A CA 1
ATOM 613 C C . GLY A 1 73 ? -9.584 13.998 11.205 1.00 92.81 73 GLY A C 1
ATOM 614 O O . GLY A 1 73 ? -10.305 13.430 10.388 1.00 92.81 73 GLY A O 1
ATOM 615 N N . ARG A 1 74 ? -8.316 14.304 10.897 1.00 93.62 74 ARG A N 1
ATOM 616 C CA . ARG A 1 74 ? -7.714 13.959 9.598 1.00 93.62 74 ARG A CA 1
ATOM 617 C C . ARG A 1 74 ? -7.379 12.473 9.540 1.00 93.62 74 ARG A C 1
ATOM 619 O O . ARG A 1 74 ? -6.772 11.942 10.465 1.00 93.62 74 ARG A O 1
ATOM 626 N N . THR A 1 75 ? -7.706 11.828 8.424 1.00 93.12 75 THR A N 1
ATOM 627 C CA . THR A 1 75 ? -7.374 10.421 8.172 1.00 93.12 75 THR A CA 1
ATOM 628 C C . THR A 1 75 ? -5.868 10.213 8.019 1.00 93.12 75 THR A C 1
ATOM 630 O O . THR A 1 75 ? -5.193 10.933 7.280 1.00 93.12 75 THR A O 1
ATOM 633 N N . ILE A 1 76 ? -5.352 9.185 8.686 1.00 93.25 76 ILE A N 1
ATOM 634 C CA . ILE A 1 76 ? -3.962 8.741 8.654 1.00 93.25 76 ILE A CA 1
ATOM 635 C C . ILE A 1 76 ? -3.941 7.343 8.029 1.00 93.25 76 ILE A C 1
ATOM 637 O O . ILE A 1 76 ? -4.246 6.346 8.681 1.00 93.25 76 ILE A O 1
ATOM 641 N N . PHE A 1 77 ? -3.576 7.279 6.748 1.00 87.75 77 PHE A N 1
ATOM 642 C CA . PHE A 1 77 ? -3.529 6.026 5.983 1.00 87.75 77 PHE A CA 1
ATOM 643 C C . PHE A 1 77 ? -2.346 5.128 6.371 1.00 87.75 77 PHE A C 1
ATOM 645 O O . PHE A 1 77 ? -2.465 3.911 6.356 1.00 87.75 77 PHE A O 1
ATOM 652 N N . HIS A 1 78 ? -1.217 5.719 6.769 1.00 92.38 78 HIS A N 1
ATOM 653 C CA . HIS A 1 78 ? 0.022 5.000 7.103 1.00 92.38 78 HIS A CA 1
ATOM 654 C C . HIS A 1 78 ? 0.435 5.260 8.554 1.00 92.38 78 HIS A C 1
ATOM 656 O O . HIS A 1 78 ? 1.535 5.749 8.835 1.00 92.38 78 HIS A O 1
ATOM 662 N N . GLY A 1 79 ? -0.498 4.999 9.471 1.00 93.62 79 GLY A N 1
ATOM 663 C CA . GLY A 1 79 ? -0.298 5.124 10.914 1.00 93.62 79 GLY A CA 1
ATOM 664 C C . GLY A 1 79 ? 0.623 4.044 11.490 1.00 93.62 79 GLY A C 1
ATOM 665 O O . GLY A 1 79 ? 1.228 3.256 10.756 1.00 93.62 79 GLY A O 1
ATOM 666 N N . LYS A 1 80 ? 0.764 4.012 12.819 1.00 94.00 80 LYS A N 1
ATOM 667 C CA . LYS A 1 80 ? 1.662 3.059 13.492 1.00 94.00 80 LYS A CA 1
ATOM 668 C C . LYS A 1 80 ? 1.232 1.617 13.218 1.00 94.00 80 LYS A C 1
ATOM 670 O O . LYS A 1 80 ? 2.068 0.808 12.823 1.00 94.00 80 LYS A O 1
ATOM 675 N N . LYS A 1 81 ? -0.066 1.320 13.346 1.00 94.94 81 LYS A N 1
ATOM 676 C CA . LYS A 1 81 ? -0.602 -0.036 13.140 1.00 94.94 81 LYS A CA 1
ATOM 677 C C . LYS A 1 81 ? -0.407 -0.497 11.702 1.00 94.94 81 LYS A C 1
ATOM 679 O O . LYS A 1 81 ? -0.050 -1.648 11.466 1.00 94.94 81 LYS A O 1
ATOM 684 N N . PHE A 1 82 ? -0.601 0.415 10.749 1.00 96.44 82 PHE A N 1
ATOM 685 C CA . PHE A 1 82 ? -0.381 0.122 9.337 1.00 96.44 82 PHE A CA 1
ATOM 686 C C . PHE A 1 82 ? 1.077 -0.253 9.079 1.00 96.44 82 PHE A C 1
ATOM 688 O O . PHE A 1 82 ? 1.339 -1.31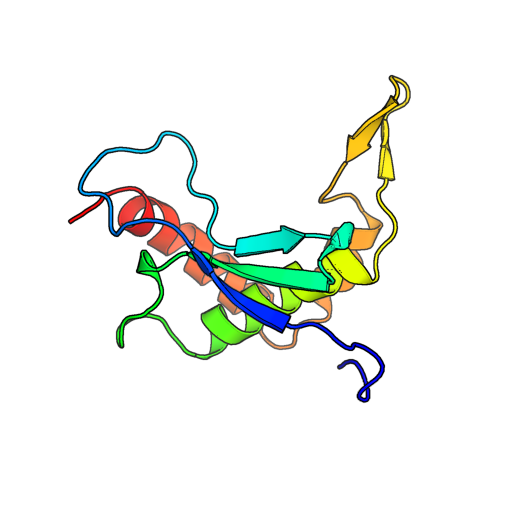4 8.527 1.00 96.44 82 PHE A O 1
ATOM 695 N N . LYS A 1 83 ? 2.029 0.561 9.550 1.00 95.31 83 LYS A N 1
ATOM 696 C CA . LYS A 1 83 ? 3.467 0.298 9.373 1.00 95.31 83 LYS A CA 1
ATOM 697 C C . LYS A 1 83 ? 3.918 -1.011 10.020 1.00 95.31 83 LYS A C 1
ATOM 699 O O . LYS A 1 83 ? 4.755 -1.709 9.458 1.00 95.31 83 LYS A O 1
ATOM 704 N N . GLU A 1 84 ? 3.390 -1.346 11.195 1.00 95.44 84 GLU A N 1
ATOM 705 C CA . GLU A 1 84 ? 3.668 -2.625 11.866 1.00 95.44 84 GLU A CA 1
ATOM 706 C C . GLU A 1 84 ? 3.121 -3.817 11.072 1.00 95.44 84 GLU A C 1
ATOM 708 O O . GLU A 1 84 ? 3.755 -4.869 11.002 1.00 95.44 84 GLU A O 1
ATOM 713 N N . TYR A 1 85 ? 1.946 -3.665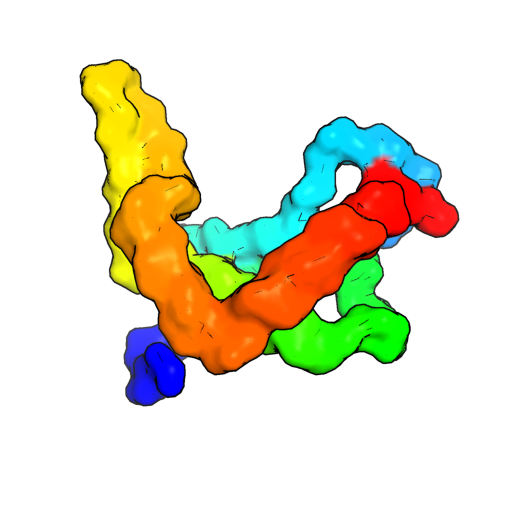 10.460 1.00 95.88 85 TYR A N 1
ATOM 714 C CA . TYR A 1 85 ? 1.369 -4.690 9.597 1.00 95.88 85 TYR A CA 1
ATOM 715 C C . TYR A 1 85 ? 2.151 -4.831 8.286 1.00 95.88 85 TYR A C 1
ATOM 717 O O . TYR A 1 85 ? 2.416 -5.942 7.826 1.00 95.88 85 TYR A O 1
ATOM 725 N N . GLU A 1 86 ? 2.561 -3.707 7.706 1.00 96.00 86 GLU A N 1
ATOM 726 C CA . GLU A 1 86 ? 3.331 -3.632 6.469 1.00 96.00 86 GLU A CA 1
ATOM 727 C C . GLU A 1 86 ? 4.673 -4.376 6.586 1.00 96.00 86 GLU A C 1
ATOM 729 O O . GLU A 1 86 ? 5.026 -5.181 5.723 1.00 96.00 86 GLU A O 1
ATOM 734 N N . GLN A 1 87 ? 5.356 -4.207 7.724 1.00 96.81 87 GLN A N 1
ATOM 735 C CA . GLN A 1 87 ? 6.619 -4.875 8.060 1.00 96.81 87 GLN A CA 1
ATOM 736 C C . GLN A 1 87 ? 6.535 -6.403 8.129 1.00 96.81 87 GLN A C 1
ATOM 738 O O . GLN A 1 87 ? 7.562 -7.073 8.089 1.00 96.81 87 GLN A O 1
ATOM 743 N N . ARG A 1 88 ? 5.330 -6.984 8.201 1.00 96.31 88 ARG A N 1
ATOM 744 C CA . ARG A 1 88 ? 5.159 -8.446 8.177 1.00 96.31 88 ARG A CA 1
ATOM 745 C C . ARG A 1 88 ? 5.453 -9.040 6.800 1.00 96.31 88 ARG A C 1
ATOM 747 O O . ARG A 1 88 ? 5.600 -10.256 6.703 1.00 96.31 88 ARG A O 1
ATOM 754 N N . PHE A 1 89 ? 5.516 -8.225 5.741 1.00 97.12 89 PHE A N 1
ATOM 755 C CA . PHE A 1 89 ? 5.887 -8.691 4.408 1.00 97.12 89 PHE A CA 1
ATOM 756 C C . PHE A 1 89 ? 7.319 -9.252 4.402 1.00 97.12 89 PHE A C 1
ATOM 758 O O . PHE A 1 89 ? 8.243 -8.530 4.774 1.00 97.12 89 PHE A O 1
ATOM 765 N N . PRO A 1 90 ? 7.546 -10.501 3.943 1.00 96.94 90 PRO A N 1
ATOM 766 C CA . PRO A 1 90 ? 8.853 -11.155 4.066 1.00 96.94 90 PRO A CA 1
ATOM 767 C C . PRO A 1 90 ? 10.021 -10.391 3.434 1.00 96.94 90 PRO A C 1
ATOM 769 O O . PRO A 1 90 ? 11.156 -10.520 3.877 1.00 96.94 90 PRO A O 1
ATOM 772 N N . LEU A 1 91 ? 9.754 -9.600 2.391 1.00 97.31 91 LEU A N 1
ATOM 773 C CA . LEU A 1 91 ? 10.759 -8.807 1.681 1.00 97.31 91 LEU A CA 1
ATOM 774 C C . LEU A 1 91 ? 10.543 -7.299 1.876 1.00 97.31 91 LEU A C 1
ATOM 776 O O . LEU A 1 91 ? 10.908 -6.518 0.997 1.00 97.31 91 LEU A O 1
ATOM 780 N N . TYR A 1 92 ? 9.942 -6.889 3.000 1.00 97.44 92 TYR A N 1
ATOM 781 C CA . TYR A 1 92 ? 9.563 -5.498 3.277 1.00 97.44 92 TYR A CA 1
ATOM 782 C C . TYR A 1 92 ? 10.731 -4.529 3.082 1.00 97.44 92 TYR A C 1
ATOM 784 O O . TYR A 1 92 ? 10.654 -3.615 2.262 1.00 97.44 92 TYR A O 1
ATOM 792 N N . GLU A 1 93 ? 11.851 -4.768 3.765 1.00 97.31 93 GLU A N 1
ATOM 793 C CA . GLU A 1 93 ? 13.016 -3.879 3.707 1.00 97.31 93 GLU A CA 1
ATOM 794 C C . GLU A 1 93 ? 13.565 -3.752 2.283 1.00 97.31 93 GLU A C 1
ATOM 796 O O . GLU A 1 93 ? 13.851 -2.650 1.807 1.00 97.31 93 GLU A O 1
ATOM 801 N N . ARG A 1 94 ? 13.641 -4.879 1.565 1.00 97.62 94 ARG A N 1
ATOM 802 C CA . ARG A 1 94 ? 14.092 -4.928 0.171 1.00 97.62 94 ARG A CA 1
ATOM 803 C C . ARG A 1 94 ? 13.148 -4.156 -0.753 1.00 97.62 94 ARG A C 1
ATOM 805 O O . ARG A 1 94 ? 13.619 -3.446 -1.641 1.00 97.62 94 ARG A O 1
ATOM 812 N N . ALA A 1 95 ? 11.838 -4.283 -0.557 1.00 96.94 95 ALA A N 1
ATOM 813 C CA . ALA A 1 95 ? 10.829 -3.591 -1.348 1.00 96.94 95 ALA A CA 1
ATOM 814 C C . ALA A 1 95 ? 10.853 -2.076 -1.120 1.00 96.94 95 ALA A C 1
ATOM 816 O O . ALA A 1 95 ? 10.915 -1.323 -2.091 1.00 96.94 95 ALA A O 1
ATOM 817 N N . VAL A 1 96 ? 10.923 -1.633 0.137 1.00 94.62 96 VAL A N 1
ATOM 818 C CA . VAL A 1 96 ? 11.035 -0.210 0.497 1.00 94.62 96 VAL A CA 1
ATOM 819 C C . VAL A 1 96 ? 12.341 0.399 -0.01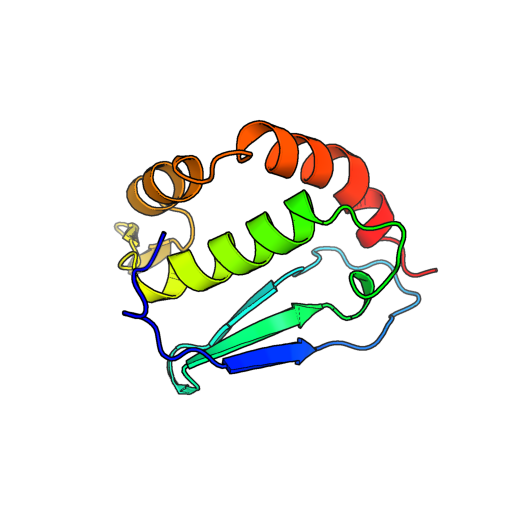8 1.00 94.62 96 VAL A C 1
ATOM 821 O O . VAL A 1 96 ? 12.351 1.527 -0.518 1.00 94.62 96 VAL A O 1
ATOM 824 N N . ALA A 1 97 ? 13.460 -0.326 0.076 1.00 96.06 97 ALA A N 1
ATOM 825 C CA . ALA A 1 97 ? 14.736 0.129 -0.473 1.00 96.06 97 ALA A CA 1
ATOM 826 C C . ALA A 1 97 ? 14.665 0.285 -2.000 1.00 96.06 97 ALA A C 1
ATOM 828 O O . ALA A 1 97 ? 15.102 1.304 -2.544 1.00 96.06 97 ALA A O 1
ATOM 829 N N . TRP A 1 98 ? 14.063 -0.691 -2.689 1.00 95.31 98 TRP A N 1
ATOM 830 C CA . TRP A 1 98 ? 13.859 -0.624 -4.132 1.00 95.31 98 TRP A CA 1
ATOM 831 C C . TRP A 1 98 ? 12.961 0.556 -4.517 1.00 95.31 98 TRP A C 1
ATOM 833 O O . TRP A 1 98 ? 13.323 1.322 -5.411 1.00 95.31 98 TRP A O 1
ATOM 843 N N . GLU A 1 99 ? 11.849 0.767 -3.810 1.00 92.19 99 GLU A N 1
ATOM 844 C CA . GLU A 1 99 ? 10.944 1.892 -4.050 1.00 92.19 99 GLU A CA 1
ATOM 845 C C . GLU A 1 99 ? 11.683 3.228 -3.958 1.00 92.19 99 GLU A C 1
ATOM 847 O O . GLU A 1 99 ? 11.659 4.018 -4.901 1.00 92.19 99 GLU A O 1
ATOM 852 N N . LYS A 1 100 ? 12.423 3.461 -2.868 1.00 90.31 100 LYS A N 1
ATOM 853 C CA . LYS A 1 100 ? 13.193 4.698 -2.660 1.00 90.31 100 LYS A CA 1
ATOM 854 C C . LYS A 1 100 ? 14.202 4.956 -3.780 1.00 90.31 100 LYS A C 1
ATOM 856 O O . LYS A 1 100 ? 14.357 6.102 -4.207 1.00 90.31 100 LYS A O 1
ATOM 861 N N . ALA A 1 101 ? 14.865 3.908 -4.269 1.00 91.12 101 ALA A N 1
ATOM 862 C CA . ALA A 1 101 ? 15.838 4.015 -5.352 1.00 91.12 101 ALA A CA 1
ATOM 863 C C . ALA A 1 101 ? 15.186 4.323 -6.716 1.00 91.12 101 ALA A C 1
ATOM 865 O O . ALA A 1 101 ? 15.765 5.054 -7.520 1.00 91.12 101 ALA A O 1
ATOM 866 N N . HIS A 1 102 ? 13.969 3.828 -6.971 1.00 88.38 102 HIS A N 1
ATOM 867 C CA . HIS A 1 102 ? 13.350 3.865 -8.304 1.00 88.38 102 HIS A CA 1
ATOM 868 C C . HIS A 1 102 ? 12.181 4.851 -8.433 1.00 88.38 102 HIS A C 1
ATOM 870 O O . HIS A 1 102 ? 11.810 5.202 -9.555 1.00 88.38 102 HIS A O 1
ATOM 876 N N . ILE A 1 103 ? 11.633 5.379 -7.331 1.00 79.94 103 ILE A N 1
ATOM 877 C CA . ILE A 1 103 ? 10.458 6.268 -7.353 1.00 79.94 103 ILE A CA 1
ATOM 878 C C . ILE A 1 103 ? 10.690 7.514 -8.215 1.00 79.94 103 ILE A C 1
ATOM 880 O O . ILE A 1 103 ? 9.813 7.926 -8.969 1.00 79.94 103 ILE A O 1
ATOM 884 N N . LYS A 1 104 ? 11.907 8.076 -8.201 1.00 74.12 104 LYS A N 1
ATOM 885 C CA . LYS A 1 104 ? 12.280 9.233 -9.037 1.00 74.12 104 LYS A CA 1
ATOM 886 C C . LYS A 1 104 ? 12.268 8.918 -10.532 1.00 74.12 104 LYS A C 1
ATOM 888 O O . LYS A 1 104 ? 12.022 9.822 -11.326 1.00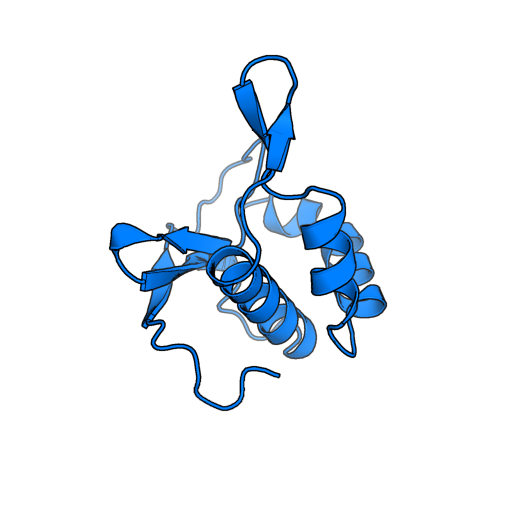 74.12 104 LYS A O 1
ATOM 893 N N . VAL A 1 105 ? 12.555 7.673 -10.905 1.00 72.31 105 VAL A N 1
ATOM 894 C CA . VAL A 1 105 ? 12.502 7.195 -12.292 1.00 72.31 105 VAL A CA 1
ATOM 895 C C . VAL A 1 105 ? 11.055 6.906 -12.682 1.00 72.31 105 VAL A C 1
ATOM 897 O O . VAL A 1 105 ? 10.642 7.274 -13.772 1.00 72.31 105 VAL A O 1
ATOM 900 N N . LEU A 1 106 ? 10.255 6.339 -11.775 1.00 70.19 106 LEU A N 1
ATOM 901 C CA . LEU A 1 106 ? 8.816 6.126 -11.981 1.00 70.19 106 LEU A CA 1
ATOM 902 C C . LEU A 1 106 ? 8.037 7.450 -12.127 1.00 70.19 106 LEU A C 1
ATOM 904 O O . LEU A 1 106 ? 7.046 7.503 -12.847 1.00 70.19 106 LEU A O 1
ATOM 908 N N . LEU A 1 107 ? 8.520 8.528 -11.498 1.00 62.81 107 LEU A N 1
ATOM 909 C CA . LEU A 1 107 ? 8.014 9.907 -11.615 1.00 62.81 107 LEU A CA 1
ATOM 910 C C . LEU A 1 107 ? 8.345 10.597 -12.947 1.00 62.81 107 LEU A C 1
ATOM 912 O O . LEU A 1 107 ? 7.732 11.617 -13.276 1.00 62.81 107 LEU A O 1
ATOM 916 N N . ARG A 1 108 ? 9.320 10.079 -13.700 1.00 56.88 108 ARG A N 1
ATOM 917 C CA . ARG A 1 108 ? 9.683 10.578 -15.026 1.00 56.88 108 ARG A CA 1
ATOM 918 C C . ARG A 1 108 ? 9.003 9.673 -16.041 1.00 56.88 108 ARG A C 1
ATOM 920 O O . ARG A 1 108 ? 9.500 8.596 -16.353 1.00 56.88 108 ARG A O 1
ATOM 927 N N . GLY A 1 109 ? 7.834 10.101 -16.509 1.00 53.09 109 GLY A N 1
ATOM 928 C CA . GLY A 1 109 ? 7.247 9.527 -17.712 1.00 53.09 109 GLY A CA 1
ATOM 929 C C . GLY A 1 109 ? 8.304 9.446 -18.808 1.00 53.09 109 GLY A C 1
ATOM 930 O O . GLY A 1 109 ? 8.982 10.448 -19.033 1.00 53.09 109 GLY A O 1
ATOM 931 N N . LYS A 1 110 ? 8.496 8.262 -19.399 1.00 43.06 110 LYS A N 1
ATOM 932 C CA . LYS A 1 110 ? 9.285 8.149 -20.631 1.00 43.06 110 LYS A CA 1
ATOM 933 C C . LYS A 1 110 ? 8.633 8.989 -21.725 1.00 43.06 110 LYS A C 1
ATOM 935 O O . LYS A 1 110 ? 7.380 9.047 -21.737 1.00 43.06 110 LYS A O 1
#

Secondary structure (DSSP, 8-state):
--TT----EEEEES----S--SS---EEEETTTTEEEEEGGG-STTS-HHHHHHHHHHHHHHHHSPPEE-TT--EETT-HHHHHHHTTSTTHHHHHHHHHHHHHHHTS--